Protein AF-A0A553FFY0-F1 (afdb_monomer_lite)

pLDDT: mean 81.87, std 17.05, range [34.81, 98.12]

Radius of gyration: 21.77 Å; chains: 1; bounding box: 50×38×56 Å

Foldseek 3Di:
DDDQFPFDQKDWDWDQDPVRWIWIKIWGADGPGDIDIDTQDTHPDPVVVVVSVVVSVPVSCPPPDDDDDDDDDDDDDQPCDPVRRDPPPDDDPVVLLVVLVVVCVVVVVCVVVVNPPVVSVVSSCCVVDVHDD

Sequence (133 aa):
MFSSLIFVSPYIRTVKTASGAMAVQVVFSERKGAKRMKHIGSAHSESELALLRAEAQRIVDGDQLAMDFGEATHTPPATGSVSNPLPVVGQRAGYLLDCIDACFNELGLAAATGDDQVFRDLVRARLINPGSK

Secondary structure (DSSP, 8-state):
-------PPPEEEEEE-TTS-EEEEEEEE-TTS-EEEEEEEEESSHHHHHHHHHHHHHHHHTT-------------SS-SBTTB---------HHHHHHHHHHHHHTTHHHHTTT-HHHHHHHHHHHHS----

Structure (mmCIF, N/CA/C/O backbone):
data_AF-A0A553FFY0-F1
#
_entry.id   AF-A0A553FFY0-F1
#
loop_
_atom_site.group_PDB
_atom_site.id
_atom_site.type_symbol
_atom_site.label_atom_id
_atom_site.label_alt_id
_atom_site.label_comp_id
_atom_site.label_asym_id
_atom_site.label_entity_id
_atom_site.label_seq_id
_atom_site.pdbx_PDB_ins_code
_atom_site.Cartn_x
_atom_site.Cartn_y
_atom_site.Cartn_z
_atom_site.occupancy
_atom_site.B_iso_or_equiv
_atom_site.auth_seq_id
_atom_site.auth_comp_id
_atom_site.auth_asym_id
_atom_site.auth_atom_id
_atom_site.pdbx_PDB_model_num
ATOM 1 N N . MET A 1 1 ? 28.214 12.272 4.450 1.00 35.72 1 MET A N 1
ATOM 2 C CA . MET A 1 1 ? 27.477 11.776 5.635 1.00 35.72 1 MET A CA 1
ATOM 3 C C . MET A 1 1 ? 26.027 11.553 5.221 1.00 35.72 1 MET A C 1
ATOM 5 O O . MET A 1 1 ? 25.242 12.492 5.227 1.00 35.72 1 MET A O 1
ATOM 9 N N . PHE A 1 2 ? 25.688 10.352 4.749 1.00 34.81 2 PHE A N 1
ATOM 10 C CA . PHE A 1 2 ? 24.309 10.021 4.390 1.00 34.81 2 PHE A CA 1
ATOM 11 C C . PHE A 1 2 ? 23.550 9.711 5.681 1.00 34.81 2 PHE A C 1
ATOM 13 O O . PHE A 1 2 ? 23.726 8.652 6.274 1.00 34.81 2 PHE A O 1
ATOM 20 N N . SER A 1 3 ? 22.771 10.676 6.169 1.00 35.47 3 SER A N 1
ATOM 21 C CA . SER A 1 3 ? 21.815 10.420 7.243 1.00 35.47 3 SER A CA 1
ATOM 22 C C . SER A 1 3 ? 20.713 9.540 6.659 1.00 35.47 3 SER A C 1
ATOM 24 O O . SER A 1 3 ? 19.951 9.993 5.804 1.00 35.47 3 SER A O 1
ATOM 26 N N . SER A 1 4 ? 20.687 8.269 7.068 1.00 43.72 4 SER A N 1
ATOM 27 C CA . SER A 1 4 ? 19.585 7.352 6.787 1.00 43.72 4 SER A CA 1
ATOM 28 C C . SER A 1 4 ? 18.307 7.965 7.358 1.00 43.72 4 SER A C 1
ATOM 30 O O .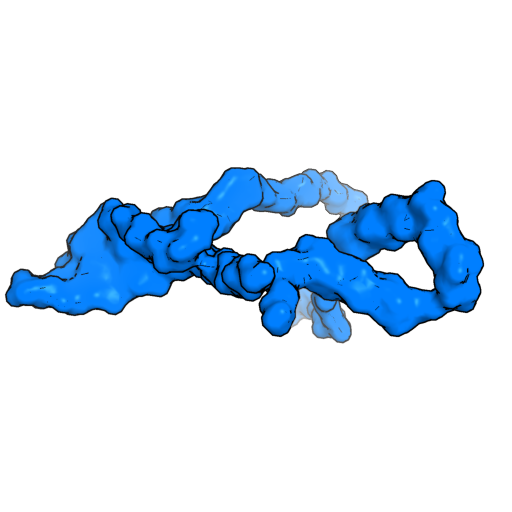 SER A 1 4 ? 18.106 8.036 8.572 1.00 43.72 4 SER A O 1
ATOM 32 N N . LEU A 1 5 ? 17.483 8.522 6.474 1.00 49.56 5 LEU A N 1
ATOM 33 C CA . LEU A 1 5 ? 16.193 9.084 6.826 1.00 49.56 5 LEU A CA 1
ATOM 34 C C . LEU A 1 5 ? 15.222 7.907 6.951 1.00 49.56 5 LEU A C 1
ATOM 36 O O . LEU A 1 5 ? 14.652 7.457 5.961 1.00 49.56 5 LEU A O 1
ATOM 40 N N . ILE A 1 6 ? 15.069 7.374 8.162 1.00 50.78 6 ILE A N 1
ATOM 41 C CA . ILE A 1 6 ? 14.092 6.320 8.436 1.00 50.78 6 ILE A CA 1
ATOM 42 C C . ILE A 1 6 ? 12.696 6.944 8.301 1.00 50.78 6 ILE A C 1
ATOM 44 O O . ILE A 1 6 ? 12.224 7.638 9.202 1.00 50.78 6 ILE A O 1
ATOM 48 N N . PHE A 1 7 ? 12.056 6.737 7.152 1.00 54.41 7 PHE A N 1
ATOM 49 C CA . PHE A 1 7 ? 10.639 7.024 6.964 1.00 54.41 7 PHE A CA 1
ATOM 50 C C . PHE A 1 7 ? 9.852 5.833 7.518 1.00 54.41 7 PHE A C 1
ATOM 52 O O . PHE A 1 7 ? 9.934 4.729 6.989 1.00 54.41 7 PHE A O 1
ATOM 59 N N . VAL A 1 8 ? 9.147 6.035 8.629 1.00 66.06 8 VAL A N 1
ATOM 60 C CA . VAL A 1 8 ? 8.255 5.029 9.224 1.00 66.06 8 VAL A CA 1
ATOM 61 C C . VAL A 1 8 ? 6.829 5.331 8.775 1.00 66.06 8 VAL A C 1
ATOM 63 O O . VAL A 1 8 ? 6.349 6.452 8.972 1.00 66.06 8 VAL A O 1
ATOM 66 N N . SER A 1 9 ? 6.144 4.343 8.202 1.00 76.69 9 SER A N 1
ATOM 67 C CA . SER A 1 9 ? 4.727 4.462 7.846 1.00 76.69 9 SER A CA 1
ATOM 68 C C . SER A 1 9 ? 3.890 4.897 9.059 1.00 76.69 9 SER A C 1
ATOM 70 O O . SER A 1 9 ? 4.204 4.496 10.188 1.00 76.69 9 SER A O 1
ATOM 72 N N . PRO A 1 10 ? 2.846 5.726 8.870 1.00 87.56 10 PRO A N 1
ATOM 73 C CA . PRO A 1 10 ? 1.973 6.119 9.964 1.00 87.56 10 PRO A CA 1
ATOM 74 C C . PRO A 1 10 ? 1.387 4.892 10.662 1.00 87.56 10 PRO A C 1
ATOM 76 O O . PRO A 1 10 ? 1.062 3.903 10.010 1.00 87.56 10 PRO A O 1
ATOM 79 N N . TYR A 1 11 ? 1.244 4.943 11.983 1.00 89.88 11 TYR A N 1
ATOM 80 C CA . TYR A 1 11 ? 0.650 3.838 12.734 1.00 89.88 11 TYR A CA 1
ATOM 81 C C . TYR A 1 11 ? -0.263 4.334 13.848 1.00 89.88 11 TYR A C 1
ATOM 83 O O . TYR A 1 11 ? -0.083 5.424 14.402 1.00 89.88 11 TYR A O 1
ATOM 91 N N . ILE A 1 12 ? -1.247 3.503 14.185 1.00 94.38 12 ILE A N 1
ATOM 92 C CA . ILE A 1 12 ? -2.189 3.754 15.273 1.00 94.38 12 ILE A CA 1
ATOM 93 C C . ILE A 1 12 ? -1.570 3.257 16.574 1.00 94.38 12 ILE A C 1
ATOM 95 O O . ILE A 1 12 ? -1.091 2.127 16.659 1.00 94.38 12 ILE A O 1
ATOM 99 N N . ARG A 1 13 ? -1.633 4.076 17.620 1.00 94.56 13 ARG A N 1
ATOM 100 C CA . ARG A 1 13 ? -1.345 3.648 18.987 1.00 94.56 13 ARG A CA 1
ATOM 101 C C . ARG A 1 13 ? -2.534 3.914 19.892 1.00 94.56 13 ARG A C 1
ATOM 103 O O . ARG A 1 13 ? -3.239 4.911 19.739 1.00 94.56 13 ARG A O 1
ATOM 110 N N . THR A 1 14 ? -2.711 3.034 20.868 1.00 96.00 14 THR A N 1
ATOM 111 C CA . THR A 1 14 ? -3.730 3.173 21.908 1.00 96.00 14 THR A CA 1
ATOM 112 C C . THR A 1 14 ? -3.074 3.212 23.274 1.00 96.00 14 THR A C 1
ATOM 114 O O . THR A 1 14 ? -2.277 2.329 23.588 1.00 96.00 14 THR A O 1
ATOM 117 N N . VAL A 1 15 ? -3.400 4.221 24.079 1.00 95.19 15 VAL A N 1
ATOM 118 C CA . VAL A 1 15 ? -2.791 4.441 25.397 1.00 95.19 15 VAL A CA 1
ATOM 119 C C . VAL A 1 15 ? -3.864 4.636 26.460 1.00 95.19 15 VAL A C 1
ATOM 121 O O . VAL A 1 15 ? -4.868 5.302 26.218 1.00 95.19 15 VAL A O 1
ATOM 124 N N . LYS A 1 16 ? -3.651 4.062 27.645 1.00 95.56 16 LYS A N 1
ATOM 125 C CA . LYS A 1 16 ? -4.537 4.268 28.794 1.00 95.56 16 LYS A CA 1
ATOM 126 C C . LYS A 1 16 ? -4.224 5.617 29.438 1.00 95.56 16 LYS A C 1
ATOM 128 O O . LYS A 1 16 ? -3.069 5.890 29.760 1.00 95.56 16 LYS A O 1
ATOM 133 N N . THR A 1 17 ? -5.230 6.468 29.596 1.00 92.88 17 THR A N 1
ATOM 134 C CA . THR A 1 17 ? -5.084 7.792 30.209 1.00 92.88 17 THR A CA 1
ATOM 135 C C . THR A 1 17 ? -5.217 7.715 31.731 1.00 92.88 17 THR A C 1
ATOM 137 O O . THR A 1 17 ? -5.705 6.728 32.284 1.00 92.88 17 THR A O 1
ATOM 140 N N . ALA A 1 18 ? -4.827 8.790 32.424 1.00 88.19 18 ALA A N 1
ATOM 141 C CA . ALA A 1 18 ? -4.984 8.905 33.877 1.00 88.19 18 ALA A CA 1
ATOM 142 C C . ALA A 1 18 ? -6.454 8.823 34.339 1.00 88.19 18 ALA A C 1
ATOM 144 O O . ALA A 1 18 ? -6.719 8.380 35.450 1.00 88.19 18 ALA A O 1
ATOM 145 N N . SER A 1 19 ? -7.409 9.198 33.479 1.00 86.31 19 SER A N 1
ATOM 146 C CA . SER A 1 19 ? -8.850 9.089 33.744 1.00 86.31 19 SER A CA 1
ATOM 147 C C . SER A 1 19 ? -9.425 7.688 33.492 1.00 86.31 19 SER A C 1
ATOM 149 O O . SER A 1 19 ? -10.624 7.485 33.648 1.00 86.31 19 SER A O 1
ATOM 151 N N . GLY A 1 20 ? -8.599 6.720 33.081 1.00 89.06 20 GLY A N 1
ATOM 152 C CA . GLY A 1 20 ? -9.030 5.356 32.765 1.00 89.06 20 GLY A CA 1
ATOM 153 C C . GLY A 1 20 ? -9.577 5.164 31.347 1.00 89.06 20 GLY A C 1
ATOM 154 O O . GLY A 1 20 ? -9.857 4.027 30.976 1.00 89.06 20 GLY A O 1
ATOM 155 N N . ALA A 1 21 ? -9.675 6.230 30.548 1.00 94.06 21 ALA A N 1
ATOM 156 C CA . ALA A 1 21 ? -10.075 6.158 29.145 1.00 94.06 21 ALA A CA 1
ATOM 157 C C . ALA A 1 21 ? -8.950 5.598 28.253 1.00 94.06 21 ALA A C 1
ATOM 159 O O . ALA A 1 21 ? -7.767 5.634 28.604 1.00 94.06 21 ALA A O 1
ATOM 160 N N . MET A 1 22 ? -9.311 5.109 27.068 1.00 96.38 22 MET A N 1
ATOM 161 C CA . MET A 1 22 ? -8.373 4.639 26.048 1.00 96.38 22 MET A CA 1
ATOM 162 C C . MET A 1 22 ? -8.227 5.687 24.946 1.00 96.38 22 MET A C 1
ATOM 164 O O . MET A 1 22 ? -9.100 5.822 24.092 1.00 96.38 22 MET A O 1
ATOM 168 N N . ALA A 1 23 ? -7.116 6.421 24.939 1.00 96.12 23 ALA A N 1
ATOM 169 C CA . ALA A 1 23 ? -6.830 7.400 23.897 1.00 96.12 23 ALA A CA 1
ATOM 170 C C . ALA A 1 23 ? -6.288 6.721 22.634 1.00 96.12 23 ALA A C 1
ATOM 172 O O . ALA A 1 23 ? -5.337 5.937 22.698 1.00 96.12 23 ALA A O 1
ATOM 173 N N . VAL A 1 24 ? -6.866 7.062 21.483 1.00 97.19 24 VAL A N 1
ATOM 174 C CA . VAL A 1 24 ? -6.447 6.615 20.151 1.00 97.19 24 VAL A CA 1
ATOM 175 C C . VAL A 1 24 ? -5.712 7.750 19.450 1.00 97.19 24 VAL A C 1
ATOM 177 O O . VAL A 1 24 ? -6.183 8.889 19.384 1.00 97.19 24 VAL A O 1
ATOM 180 N N . GLN A 1 25 ? -4.520 7.447 18.946 1.00 96.38 25 GLN A N 1
ATOM 181 C CA . GLN A 1 25 ? -3.626 8.420 18.328 1.00 96.38 25 GLN A CA 1
ATOM 182 C C . GLN A 1 25 ? -3.012 7.833 17.060 1.00 96.38 25 GLN A C 1
ATOM 184 O O . GLN A 1 25 ? -2.671 6.652 17.025 1.00 96.38 25 GLN A O 1
ATOM 189 N N . VAL A 1 26 ? -2.809 8.674 16.049 1.00 94.12 26 VAL A N 1
ATOM 190 C CA . VAL A 1 26 ? -2.040 8.332 14.848 1.00 94.12 26 VAL A CA 1
ATOM 191 C C . VAL A 1 26 ? -0.682 9.013 14.933 1.00 94.12 26 VAL A C 1
ATOM 193 O O . VAL A 1 26 ? -0.594 10.230 15.117 1.00 94.12 26 VAL A O 1
ATOM 196 N N . VAL A 1 27 ? 0.385 8.227 14.827 1.00 91.56 27 VAL A N 1
ATOM 197 C CA . VAL A 1 27 ? 1.765 8.715 14.815 1.00 91.56 27 VAL A CA 1
ATOM 198 C C . VAL A 1 27 ? 2.252 8.754 13.376 1.00 91.56 27 VAL A C 1
ATOM 200 O O . VAL A 1 27 ? 2.285 7.729 12.708 1.00 91.56 27 VAL A O 1
ATOM 203 N N . PHE A 1 28 ? 2.670 9.931 12.929 1.00 87.06 28 PHE A N 1
ATOM 204 C CA . PHE A 1 28 ? 3.319 10.168 11.647 1.00 87.06 28 PHE A CA 1
ATOM 205 C C . PHE A 1 28 ? 4.820 10.326 11.873 1.00 87.06 28 PHE A C 1
ATOM 207 O O . PHE A 1 28 ? 5.240 11.010 12.813 1.00 87.06 28 PHE A O 1
ATOM 214 N N . SER A 1 29 ? 5.632 9.732 11.004 1.00 80.12 29 SER A N 1
ATOM 215 C CA . SER A 1 29 ? 7.036 10.119 10.899 1.00 80.12 29 SER A CA 1
ATOM 216 C C . SER A 1 29 ? 7.193 11.212 9.844 1.00 80.12 29 SER A C 1
ATOM 218 O O . SER A 1 29 ? 6.510 11.220 8.821 1.00 80.12 29 SER A O 1
ATOM 220 N N . GLU A 1 30 ? 8.077 12.163 10.114 1.00 70.38 30 GLU A N 1
ATOM 221 C CA . GLU A 1 30 ? 8.439 13.231 9.194 1.00 70.38 30 GLU A CA 1
ATOM 222 C C . GLU A 1 30 ? 9.900 13.093 8.766 1.00 70.38 30 GLU A C 1
ATOM 224 O O . GLU A 1 30 ? 10.718 12.400 9.387 1.00 70.38 30 GLU A O 1
ATOM 229 N N . ARG A 1 31 ? 10.248 13.784 7.675 1.00 63.03 31 ARG A N 1
ATOM 230 C CA . ARG A 1 31 ? 11.625 13.830 7.186 1.00 63.03 31 ARG A CA 1
ATOM 231 C C . ARG A 1 31 ? 12.544 14.341 8.306 1.00 63.03 31 ARG A C 1
ATOM 233 O O . ARG A 1 31 ? 12.260 15.373 8.901 1.00 63.03 31 ARG A O 1
ATOM 240 N N . LYS A 1 32 ? 13.664 13.642 8.539 1.00 71.19 32 LYS A N 1
ATOM 241 C CA . LYS A 1 32 ? 14.652 13.863 9.624 1.00 71.19 32 LYS A CA 1
ATOM 242 C C . LYS A 1 32 ? 14.273 13.286 11.001 1.00 71.19 32 LYS A C 1
ATOM 244 O O . LYS A 1 32 ? 14.866 13.674 12.000 1.00 71.19 32 LYS A O 1
ATOM 249 N N . GLY A 1 33 ? 13.333 12.337 11.063 1.00 68.06 33 GLY A N 1
ATOM 250 C CA . GLY A 1 33 ? 13.062 11.547 12.274 1.00 68.06 33 GLY A CA 1
ATOM 251 C C . GLY A 1 33 ? 12.164 12.232 13.309 1.00 68.06 33 GLY A C 1
ATOM 252 O O . GLY A 1 33 ? 11.923 11.667 14.378 1.00 68.06 33 GLY A O 1
ATOM 253 N N . ALA A 1 34 ? 11.635 13.418 12.999 1.00 73.50 34 ALA A N 1
ATOM 254 C CA . ALA A 1 34 ? 10.603 14.044 13.812 1.00 73.50 34 ALA A CA 1
ATOM 255 C C . ALA A 1 34 ? 9.323 13.192 13.777 1.00 73.50 34 ALA A C 1
ATOM 257 O O . ALA A 1 34 ? 8.966 12.618 12.747 1.00 73.50 34 ALA A O 1
ATOM 258 N N . LYS A 1 35 ? 8.640 13.083 14.920 1.00 84.06 35 LYS A N 1
ATOM 259 C CA . LYS A 1 35 ? 7.366 12.364 15.038 1.00 84.06 35 LYS A CA 1
ATOM 260 C C . LYS A 1 35 ? 6.263 13.372 15.311 1.00 84.06 35 LYS A C 1
ATOM 262 O O . LYS A 1 35 ? 6.289 14.041 16.341 1.00 84.06 35 LYS A O 1
ATOM 267 N N . ARG A 1 36 ? 5.282 13.444 14.415 1.00 87.50 36 ARG A N 1
ATOM 268 C CA . ARG A 1 36 ? 4.054 14.217 14.612 1.00 87.50 36 ARG A CA 1
ATOM 269 C C . ARG A 1 36 ? 2.951 13.275 15.056 1.00 87.50 36 ARG A C 1
ATOM 271 O O . ARG A 1 36 ? 2.835 12.161 14.561 1.00 87.50 36 ARG A O 1
ATOM 278 N N . MET A 1 37 ? 2.129 13.709 15.998 1.00 90.94 37 MET A N 1
ATOM 279 C CA . MET A 1 37 ? 1.056 12.890 16.546 1.00 90.94 37 MET A CA 1
ATOM 280 C C . MET A 1 37 ? -0.281 13.597 16.348 1.00 90.94 37 MET A C 1
ATOM 282 O O . MET A 1 37 ? -0.414 14.760 16.720 1.00 90.94 37 MET A O 1
ATOM 286 N N . LYS A 1 38 ? -1.273 12.895 15.799 1.00 93.88 38 LYS A N 1
ATOM 287 C CA . LYS A 1 38 ? -2.666 13.350 15.766 1.00 93.88 38 LYS A CA 1
ATOM 288 C C . LYS A 1 38 ? -3.461 12.582 16.814 1.00 93.88 38 LYS A C 1
ATOM 290 O O . LYS A 1 38 ? -3.490 11.354 16.800 1.00 93.88 38 LYS A O 1
ATOM 295 N N . HIS A 1 39 ? -4.095 13.311 17.722 1.00 95.31 39 HIS A N 1
ATOM 296 C CA . HIS A 1 39 ? -5.048 12.747 18.668 1.00 95.31 39 HIS A CA 1
ATOM 297 C C . HIS A 1 39 ? -6.408 12.593 17.985 1.00 95.31 39 HIS A C 1
ATOM 299 O O . HIS A 1 39 ? -6.882 13.547 17.374 1.00 95.31 39 HIS A O 1
ATOM 305 N N . ILE A 1 40 ? -6.993 11.396 18.057 1.00 95.81 40 ILE A N 1
ATOM 306 C CA . ILE A 1 40 ? -8.291 11.090 17.440 1.00 95.81 40 ILE A CA 1
ATOM 307 C C . ILE A 1 40 ? -9.405 11.221 18.480 1.00 95.81 40 ILE A C 1
ATOM 309 O O . ILE A 1 40 ? -10.398 11.893 18.239 1.00 95.81 40 ILE A O 1
ATOM 313 N N . GLY A 1 41 ? -9.203 10.659 19.673 1.00 95.19 41 GLY A N 1
ATOM 314 C CA . GLY A 1 41 ? -10.143 10.771 20.786 1.00 95.19 41 GLY A CA 1
ATOM 315 C C . GLY A 1 41 ? -9.812 9.814 21.928 1.00 95.19 41 GLY A C 1
ATOM 316 O O . GLY A 1 41 ? -8.888 9.007 21.814 1.00 95.19 41 GLY A O 1
ATOM 317 N N . SER A 1 42 ? -10.594 9.888 23.007 1.00 96.31 42 SER A N 1
ATOM 318 C CA . SER A 1 42 ? -10.519 8.984 24.161 1.00 96.31 42 SER A CA 1
ATOM 319 C C . SER A 1 42 ? -11.816 8.198 24.297 1.00 96.31 42 SER A C 1
ATOM 321 O O . SER A 1 42 ? -12.871 8.798 24.462 1.00 96.31 42 SER A O 1
ATOM 323 N N . ALA A 1 43 ? -11.729 6.873 24.241 1.00 95.44 43 ALA A N 1
ATOM 324 C CA . ALA A 1 43 ? -12.864 5.981 24.427 1.00 95.44 43 ALA A CA 1
ATOM 325 C C . ALA A 1 43 ? -13.069 5.644 25.906 1.00 95.44 43 ALA A C 1
ATOM 327 O O . ALA A 1 43 ? -12.118 5.279 26.605 1.00 95.44 43 ALA A O 1
ATOM 328 N N . HIS A 1 44 ? -14.319 5.706 26.351 1.00 94.19 44 HIS A N 1
ATOM 329 C CA . HIS A 1 44 ? -14.762 5.264 27.674 1.00 94.19 44 HIS A CA 1
ATOM 330 C C . HIS A 1 44 ? -15.468 3.901 27.634 1.00 94.19 44 HIS A C 1
ATOM 332 O O . HIS A 1 44 ? -15.743 3.316 28.681 1.00 94.19 44 HIS A O 1
ATOM 338 N N . SER A 1 45 ? -15.715 3.373 26.435 1.00 93.69 45 SER A N 1
ATOM 339 C CA . SER A 1 45 ? -16.314 2.064 26.181 1.00 93.69 45 SER A CA 1
ATOM 340 C C . SER A 1 45 ? -15.586 1.325 25.049 1.00 93.69 45 SER A C 1
ATOM 342 O O . SER A 1 45 ? -14.823 1.911 24.278 1.00 93.69 45 SER A O 1
ATOM 344 N N . GLU A 1 46 ? -15.803 0.015 24.937 1.00 90.44 46 GLU A N 1
ATOM 345 C CA . GLU A 1 46 ? -15.199 -0.798 23.872 1.00 90.44 46 GLU A CA 1
ATOM 346 C C . GLU A 1 46 ? -15.752 -0.446 22.480 1.00 90.44 46 GLU A C 1
ATOM 348 O O . GLU A 1 46 ? -15.006 -0.419 21.499 1.00 90.44 46 GLU A O 1
ATOM 353 N N . SER A 1 47 ? -17.038 -0.096 22.395 1.00 90.81 47 SER A N 1
ATOM 354 C CA . SER A 1 47 ? -17.681 0.338 21.151 1.00 90.81 47 SER A CA 1
ATOM 355 C C . SER A 1 47 ? -17.109 1.665 20.644 1.00 90.81 47 SER A C 1
ATOM 357 O O . SER A 1 47 ? -16.782 1.783 19.463 1.00 90.81 47 SER A O 1
ATOM 359 N N . GLU A 1 48 ? -16.905 2.643 21.530 1.00 92.62 48 GLU A N 1
ATOM 360 C CA . GLU A 1 48 ? -16.219 3.895 21.190 1.00 92.62 48 GLU A CA 1
ATOM 361 C C . GLU A 1 48 ? -14.784 3.644 20.721 1.00 92.62 48 GLU A C 1
ATOM 363 O O . GLU A 1 48 ? -14.328 4.257 19.756 1.00 92.62 48 GLU A O 1
ATOM 368 N N . LEU A 1 49 ? -14.072 2.711 21.362 1.00 94.00 49 LEU A N 1
ATOM 369 C CA . LEU A 1 49 ? -12.703 2.372 20.980 1.00 94.00 49 LEU A CA 1
ATOM 370 C C . LEU A 1 49 ? -12.638 1.806 19.556 1.00 94.00 49 LEU A C 1
ATOM 372 O O . LEU A 1 49 ? -11.727 2.158 18.803 1.00 94.00 49 LEU A O 1
ATOM 376 N N . ALA A 1 50 ? -13.594 0.954 19.179 1.00 92.69 50 ALA A N 1
ATOM 377 C CA . ALA A 1 50 ? -13.688 0.402 17.831 1.00 92.69 50 ALA A CA 1
ATOM 378 C C . ALA A 1 50 ? -13.937 1.497 16.780 1.00 92.69 50 ALA A C 1
ATOM 380 O O . ALA A 1 50 ? -13.255 1.526 15.754 1.00 92.69 50 ALA A O 1
ATOM 381 N N . LEU A 1 51 ? -14.844 2.438 17.063 1.00 95.50 51 LEU A N 1
ATOM 382 C CA . LEU A 1 51 ? -15.133 3.571 16.176 1.00 95.50 51 LEU A CA 1
ATOM 383 C C . LEU A 1 51 ? -13.911 4.480 15.990 1.00 95.50 51 LEU A C 1
ATOM 385 O O . LEU A 1 51 ? -13.539 4.789 14.857 1.00 95.50 51 LEU A O 1
ATOM 389 N N . LEU A 1 52 ? -13.239 4.851 17.085 1.00 95.94 52 LEU A N 1
ATOM 390 C CA . LEU A 1 52 ? -12.038 5.690 17.030 1.00 95.94 52 LEU A CA 1
ATOM 391 C C . LEU A 1 52 ? -10.880 4.995 16.304 1.00 95.94 52 LEU A C 1
ATOM 393 O O . LEU A 1 52 ? -10.109 5.651 15.604 1.00 95.94 52 LEU A O 1
ATOM 397 N N . ARG A 1 53 ? -10.747 3.668 16.434 1.00 95.06 53 ARG A N 1
ATOM 398 C CA . ARG A 1 53 ? -9.761 2.895 15.664 1.00 95.06 53 ARG A CA 1
ATOM 399 C C . ARG A 1 53 ? -10.088 2.860 14.177 1.00 95.06 53 ARG A C 1
ATOM 401 O O . ARG A 1 53 ? -9.174 3.034 13.381 1.00 95.06 53 ARG A O 1
ATOM 408 N N . ALA A 1 54 ? -11.353 2.682 13.801 1.00 92.25 54 ALA A N 1
ATOM 409 C CA . ALA A 1 54 ? -11.764 2.713 12.399 1.00 92.25 54 ALA A CA 1
ATOM 410 C C . ALA A 1 54 ? -11.495 4.087 11.762 1.00 92.25 54 ALA A C 1
ATOM 412 O O . ALA A 1 54 ? -10.998 4.174 10.641 1.00 92.25 54 ALA A O 1
ATOM 413 N N . GLU A 1 55 ? -11.752 5.175 12.490 1.00 92.88 55 GLU A N 1
ATOM 414 C CA . GLU A 1 55 ? -11.397 6.518 12.031 1.00 92.88 55 GLU A CA 1
ATOM 415 C C . GLU A 1 55 ? -9.881 6.716 11.914 1.00 92.88 55 GLU A C 1
ATOM 417 O O . GLU A 1 55 ? -9.402 7.227 10.901 1.00 92.88 55 GLU A O 1
ATOM 422 N N . ALA A 1 56 ? -9.118 6.280 12.919 1.00 93.12 56 ALA A N 1
ATOM 423 C CA . ALA A 1 56 ? -7.661 6.323 12.888 1.00 93.12 56 ALA A CA 1
ATOM 424 C C . ALA A 1 56 ? -7.086 5.520 11.708 1.00 93.12 56 ALA A C 1
ATOM 426 O O . ALA A 1 56 ? -6.113 5.962 11.101 1.00 93.12 56 ALA A O 1
ATOM 427 N N . GLN A 1 57 ? -7.709 4.391 11.354 1.00 89.75 57 GLN A N 1
ATOM 428 C CA . GLN A 1 57 ? -7.318 3.563 10.215 1.00 89.75 57 GLN A CA 1
ATOM 429 C C . GLN A 1 57 ? -7.487 4.312 8.895 1.00 89.75 57 GLN A C 1
ATOM 431 O O . GLN A 1 57 ? -6.520 4.414 8.152 1.00 89.75 57 GLN A O 1
ATOM 436 N N . ARG A 1 58 ? -8.630 4.976 8.673 1.00 87.25 58 ARG A N 1
ATOM 437 C CA . ARG A 1 58 ? -8.828 5.828 7.483 1.00 87.25 58 ARG A CA 1
ATOM 438 C C . ARG A 1 58 ? -7.749 6.903 7.338 1.00 87.25 58 ARG A C 1
ATOM 440 O O . ARG A 1 58 ? -7.337 7.234 6.236 1.00 87.25 58 ARG A O 1
ATOM 447 N N . ILE A 1 59 ? -7.275 7.455 8.455 1.00 87.56 59 ILE A N 1
ATOM 448 C CA . ILE A 1 59 ? -6.204 8.461 8.450 1.00 87.56 59 ILE A CA 1
ATOM 449 C C . ILE A 1 59 ? -4.840 7.839 8.110 1.00 87.56 59 ILE A C 1
ATOM 451 O O . ILE A 1 59 ? -4.012 8.510 7.495 1.00 87.56 59 ILE A O 1
ATOM 455 N N . VAL A 1 60 ? -4.584 6.598 8.533 1.00 86.88 60 VAL A N 1
ATOM 456 C CA . VAL A 1 60 ? -3.360 5.857 8.186 1.00 86.88 60 VAL A CA 1
ATOM 457 C C . VAL A 1 60 ? -3.359 5.455 6.713 1.00 86.88 60 VAL A C 1
ATOM 459 O O . VAL A 1 60 ? -2.324 5.595 6.065 1.00 86.88 60 VAL A O 1
ATOM 462 N N . ASP A 1 61 ? -4.507 5.024 6.192 1.00 80.88 61 ASP A N 1
ATOM 463 C CA . ASP A 1 61 ? -4.684 4.632 4.789 1.00 80.88 61 ASP A CA 1
ATOM 464 C C . ASP A 1 61 ? -4.545 5.842 3.835 1.00 80.88 61 ASP A C 1
ATOM 466 O O . ASP A 1 61 ? -4.122 5.702 2.687 1.00 80.88 61 ASP A O 1
ATOM 470 N N . GLY A 1 62 ? -4.802 7.060 4.331 1.00 75.88 62 GLY A N 1
ATOM 471 C CA . GLY A 1 62 ? -4.605 8.310 3.594 1.00 75.88 62 GLY A CA 1
ATOM 472 C C . GLY A 1 62 ? -5.598 8.490 2.441 1.00 75.88 62 GLY A C 1
ATOM 473 O O . GLY A 1 62 ? -6.724 8.009 2.504 1.00 75.88 62 GLY A O 1
ATOM 474 N N . ASP A 1 63 ? -5.177 9.176 1.372 1.00 59.97 63 ASP A N 1
AT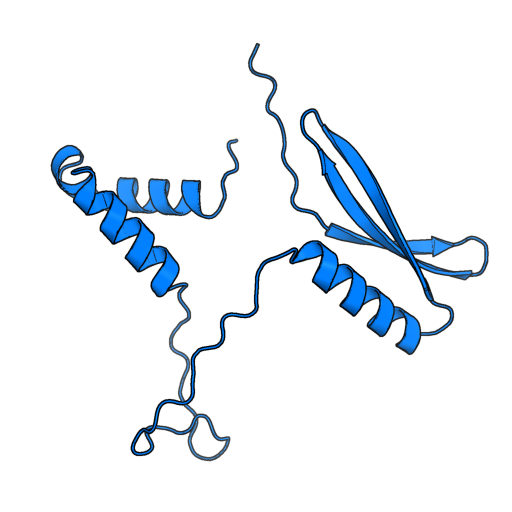OM 475 C CA . ASP A 1 63 ? -5.977 9.376 0.147 1.00 59.97 63 ASP A CA 1
ATOM 476 C C . ASP A 1 63 ? -5.959 8.147 -0.789 1.00 59.97 63 ASP A C 1
ATOM 478 O O . ASP A 1 63 ? -6.279 8.258 -1.976 1.00 59.97 63 ASP A O 1
ATOM 482 N N . GLN A 1 64 ? -5.565 6.961 -0.304 1.00 56.00 64 GLN A N 1
ATOM 483 C CA . GLN A 1 64 ? -5.754 5.737 -1.080 1.00 56.00 64 GLN A CA 1
ATOM 484 C C . GLN A 1 64 ? -7.255 5.448 -1.186 1.00 56.00 64 GLN A C 1
ATOM 486 O O . GLN A 1 64 ? -7.882 4.927 -0.266 1.00 56.00 64 GLN A O 1
ATOM 491 N N . LEU A 1 65 ? -7.839 5.819 -2.327 1.00 55.88 65 LEU A N 1
ATOM 492 C CA . LEU A 1 65 ? -9.213 5.477 -2.674 1.00 55.88 65 LEU A CA 1
ATOM 493 C C . LEU A 1 65 ? -9.369 3.952 -2.700 1.00 55.88 65 LEU A C 1
ATOM 495 O O . LEU A 1 65 ? -8.521 3.240 -3.244 1.00 55.88 65 LEU A O 1
ATOM 499 N N . ALA A 1 66 ? -10.479 3.459 -2.146 1.00 58.16 66 ALA A N 1
ATOM 500 C CA . ALA A 1 66 ? -10.901 2.082 -2.356 1.00 58.16 66 ALA A CA 1
ATOM 501 C C . ALA A 1 66 ? -11.001 1.826 -3.867 1.00 58.16 66 ALA A C 1
ATOM 503 O O . ALA A 1 66 ? -11.639 2.588 -4.595 1.00 58.16 66 ALA A O 1
ATOM 504 N N . MET A 1 67 ? -10.323 0.784 -4.340 1.00 51.25 67 MET A N 1
ATOM 505 C CA . MET A 1 67 ? -10.307 0.426 -5.753 1.00 51.25 67 MET A CA 1
ATOM 506 C C . MET A 1 67 ? -11.637 -0.256 -6.094 1.00 51.25 67 MET A C 1
ATOM 508 O O . MET A 1 67 ? -11.828 -1.430 -5.783 1.00 51.25 67 MET A O 1
ATOM 512 N N . ASP A 1 68 ? -12.572 0.507 -6.660 1.00 63.84 68 ASP A N 1
ATOM 513 C CA . ASP A 1 68 ? -13.875 0.019 -7.116 1.00 63.84 68 ASP A CA 1
ATOM 514 C C . ASP A 1 68 ? -13.735 -0.637 -8.498 1.00 63.84 68 ASP A C 1
ATOM 516 O O . ASP A 1 68 ? -13.435 0.025 -9.495 1.00 63.84 68 ASP A O 1
ATOM 520 N N . PHE A 1 69 ? -13.903 -1.958 -8.553 1.00 57.62 69 PHE A N 1
ATOM 521 C CA . PHE A 1 69 ? -13.949 -2.721 -9.797 1.00 57.62 69 PHE A CA 1
ATOM 522 C C . PHE A 1 69 ? -15.423 -2.904 -10.164 1.00 57.62 69 PHE A C 1
ATOM 524 O O . PHE A 1 69 ? -16.085 -3.761 -9.585 1.00 57.62 69 PHE A O 1
ATOM 531 N N . GLY A 1 70 ? -15.936 -2.082 -11.085 1.00 55.59 70 GLY A N 1
ATOM 532 C CA . GLY A 1 70 ? -17.354 -2.062 -11.468 1.00 55.59 70 GLY A CA 1
ATOM 533 C C . GLY A 1 70 ? -17.972 -3.434 -11.801 1.00 55.59 70 GLY A C 1
ATOM 534 O O . GLY A 1 70 ? -17.281 -4.419 -12.058 1.00 55.59 70 GLY A O 1
ATOM 535 N N . GLU A 1 71 ? -19.305 -3.491 -11.807 1.00 57.97 71 GLU A N 1
ATOM 536 C CA . GLU A 1 71 ? -20.086 -4.731 -11.908 1.00 57.97 71 GLU A CA 1
ATOM 537 C C . GLU A 1 71 ? -19.902 -5.437 -13.268 1.00 57.97 71 GLU A C 1
ATOM 539 O O . GLU A 1 71 ? -20.433 -5.021 -14.298 1.00 57.97 71 GLU A O 1
ATOM 544 N N . ALA A 1 72 ? -19.131 -6.528 -13.276 1.00 54.50 72 ALA A N 1
ATOM 545 C CA . ALA A 1 72 ? -18.923 -7.367 -14.451 1.00 54.50 72 ALA A CA 1
ATOM 546 C C . ALA A 1 72 ? -20.003 -8.459 -14.538 1.00 54.50 72 ALA A C 1
ATOM 548 O O . ALA A 1 72 ? -20.129 -9.304 -13.651 1.00 54.50 72 ALA A O 1
ATOM 549 N N . THR A 1 73 ? -20.775 -8.480 -15.627 1.00 52.19 73 THR A N 1
ATOM 550 C CA . THR A 1 73 ? -21.785 -9.519 -15.880 1.00 52.19 73 THR A CA 1
ATOM 551 C C . THR A 1 73 ? -21.105 -10.797 -16.390 1.00 52.19 73 THR A C 1
ATOM 553 O O . THR A 1 73 ? -20.596 -10.821 -17.509 1.00 52.19 73 THR A O 1
ATOM 556 N N . HIS A 1 74 ? -21.100 -11.875 -15.595 1.00 46.84 74 HIS A N 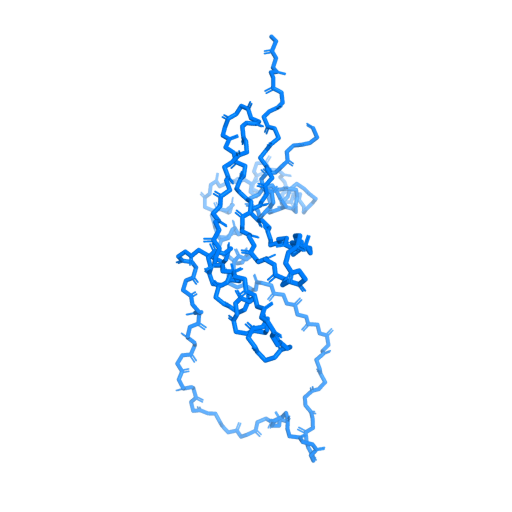1
ATOM 557 C CA . HIS A 1 74 ? -20.524 -13.172 -15.982 1.00 46.84 74 HIS A CA 1
ATOM 558 C C . HIS A 1 74 ? -21.442 -14.360 -15.635 1.00 46.84 74 HIS A C 1
ATOM 560 O O . HIS A 1 74 ? -21.971 -14.456 -14.529 1.00 46.84 74 HIS A O 1
ATOM 566 N N . THR A 1 75 ? -21.588 -15.295 -16.585 1.00 52.25 75 THR A N 1
ATOM 567 C CA . THR A 1 75 ? -22.112 -16.667 -16.407 1.00 52.25 75 THR A CA 1
ATOM 568 C C . THR A 1 75 ? -21.415 -17.342 -15.223 1.00 52.25 75 THR A C 1
ATOM 570 O O . THR A 1 75 ? -20.186 -17.273 -15.191 1.00 52.25 75 THR A O 1
ATOM 573 N N . PRO A 1 76 ? -22.122 -17.982 -14.265 1.00 47.03 76 PRO A N 1
ATOM 574 C CA . PRO A 1 76 ? -21.567 -18.192 -12.934 1.00 47.03 76 PRO A CA 1
ATOM 575 C C . PRO A 1 76 ? -20.432 -19.225 -12.974 1.00 47.03 76 PRO A C 1
ATOM 577 O O . PRO A 1 76 ? -20.690 -20.412 -13.202 1.00 47.03 76 PRO A O 1
ATOM 580 N N . PRO A 1 77 ? -19.177 -18.807 -12.725 1.00 59.84 77 PRO A N 1
ATOM 581 C CA . PRO A 1 77 ? -18.113 -19.717 -12.325 1.00 59.84 77 PRO A CA 1
ATOM 582 C C . PRO A 1 77 ? -18.442 -20.231 -10.913 1.00 59.84 77 PRO A C 1
ATOM 584 O O . PRO A 1 77 ? -19.4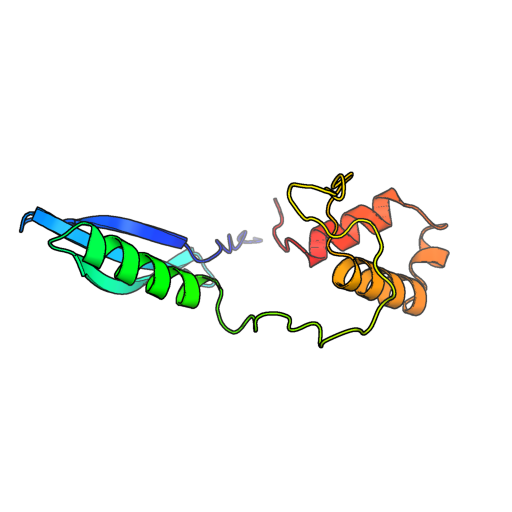95 -19.900 -10.361 1.00 59.84 77 PRO A O 1
ATOM 587 N N . ALA A 1 78 ? -17.555 -21.015 -10.286 1.00 60.56 78 ALA A N 1
ATOM 588 C CA . ALA A 1 78 ? -17.653 -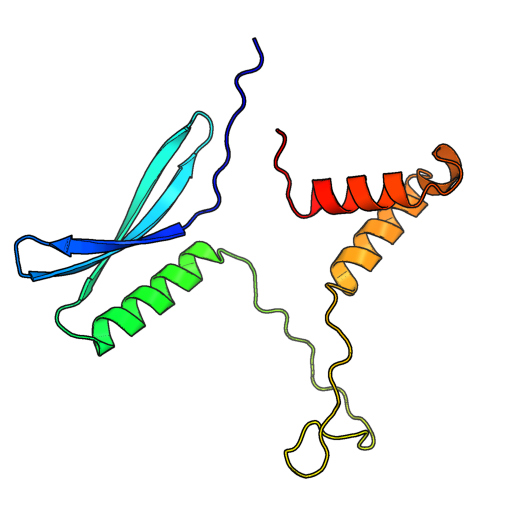21.221 -8.839 1.00 60.56 78 ALA A CA 1
ATOM 589 C C . ALA A 1 78 ? -17.943 -19.864 -8.161 1.00 60.56 78 ALA A C 1
ATOM 591 O O . ALA A 1 78 ? -17.270 -18.875 -8.435 1.00 60.56 78 ALA A O 1
ATOM 592 N N . THR A 1 79 ? -19.034 -19.773 -7.403 1.00 69.31 79 THR A N 1
ATOM 593 C CA . THR A 1 79 ? -19.637 -18.479 -7.031 1.00 69.31 79 THR A CA 1
ATOM 594 C C . THR A 1 79 ? -19.002 -17.873 -5.785 1.00 69.31 79 THR A C 1
ATOM 596 O O . THR A 1 79 ? -19.424 -16.814 -5.331 1.00 69.31 79 THR A O 1
ATOM 599 N N . GLY A 1 80 ? -18.034 -18.566 -5.176 1.00 67.00 80 GLY A N 1
ATOM 600 C CA . GLY A 1 80 ? -17.503 -18.188 -3.868 1.00 67.00 80 GLY A CA 1
ATOM 601 C C . GLY A 1 80 ? -18.530 -18.350 -2.740 1.00 67.00 80 GLY A C 1
ATOM 602 O O . GLY A 1 80 ? -18.291 -17.881 -1.631 1.00 67.00 80 GLY A O 1
ATOM 603 N N . SER A 1 81 ? -19.670 -19.004 -3.003 1.00 74.62 81 SER A N 1
ATOM 604 C CA . SER A 1 81 ? -20.690 -19.283 -1.992 1.00 74.62 81 SER A CA 1
ATOM 605 C C . SER A 1 81 ? -20.290 -20.484 -1.139 1.00 74.62 81 SER A C 1
ATOM 607 O O . SER A 1 81 ? -19.516 -21.338 -1.565 1.00 74.62 81 SER A O 1
ATOM 609 N N . VAL A 1 82 ? -20.882 -20.602 0.053 1.00 72.31 82 VAL A N 1
ATOM 610 C CA . VAL A 1 82 ? -20.671 -21.752 0.955 1.00 72.31 82 VAL A CA 1
ATOM 611 C C . VAL A 1 82 ? -20.953 -23.090 0.251 1.00 72.31 82 VAL A C 1
ATOM 613 O O . VAL A 1 82 ? -20.273 -24.079 0.502 1.00 72.31 82 VAL A O 1
ATOM 616 N N . SER A 1 83 ? -21.927 -23.112 -0.662 1.00 78.50 83 SER A N 1
ATOM 617 C CA . SER A 1 83 ? -22.313 -24.281 -1.462 1.00 78.50 83 SER A CA 1
ATOM 618 C C . SER A 1 83 ? -21.465 -24.515 -2.720 1.00 78.50 83 SER A C 1
ATOM 620 O O . SER A 1 83 ? -21.590 -25.572 -3.332 1.00 78.50 83 SER A O 1
ATOM 622 N N . ASN A 1 84 ? -20.639 -23.548 -3.129 1.00 75.75 84 ASN A N 1
ATOM 623 C CA . ASN A 1 84 ? -19.837 -23.591 -4.355 1.00 75.75 84 ASN A CA 1
ATOM 624 C C . ASN A 1 84 ? -18.581 -22.697 -4.209 1.00 75.75 84 ASN A C 1
ATOM 626 O O . ASN A 1 84 ? -18.486 -21.632 -4.840 1.00 75.75 84 ASN A O 1
ATOM 630 N N . PRO A 1 85 ? -17.649 -23.071 -3.310 1.00 72.44 85 PRO A N 1
ATOM 631 C CA . PRO A 1 85 ? -16.521 -22.224 -2.949 1.00 72.44 85 PRO A CA 1
ATOM 632 C C . PRO A 1 85 ? -15.502 -22.130 -4.089 1.00 72.44 85 PRO A C 1
ATOM 634 O O . PRO A 1 85 ? -15.160 -23.124 -4.725 1.00 72.44 85 PRO A O 1
ATOM 637 N N . LEU A 1 86 ? -14.969 -20.926 -4.304 1.00 78.94 86 LEU A N 1
ATOM 638 C CA . LEU A 1 86 ? -13.773 -20.708 -5.115 1.00 78.94 86 LEU A CA 1
ATOM 639 C C . LEU A 1 86 ? -12.546 -20.956 -4.231 1.00 78.94 86 LEU A C 1
ATOM 641 O O . LEU A 1 86 ? -12.314 -20.170 -3.307 1.00 78.94 86 LEU A O 1
ATOM 645 N N . PRO A 1 87 ? -11.749 -22.011 -4.472 1.00 75.38 87 PRO A N 1
ATOM 646 C CA . PRO A 1 87 ? -10.497 -22.172 -3.755 1.00 75.38 87 PRO A CA 1
ATOM 647 C C . PRO A 1 87 ? -9.552 -21.033 -4.154 1.00 75.38 87 PRO A C 1
ATOM 649 O O . PRO A 1 87 ? -9.103 -20.942 -5.297 1.00 75.38 87 PRO A O 1
ATOM 652 N N . VAL A 1 88 ? -9.249 -20.147 -3.205 1.00 78.81 88 VAL A N 1
ATOM 653 C CA . VAL A 1 88 ? -8.235 -19.106 -3.392 1.00 78.81 88 VAL A CA 1
ATOM 654 C C . VAL A 1 88 ? -6.867 -19.780 -3.336 1.00 78.81 88 VAL A C 1
ATOM 656 O O . VAL A 1 8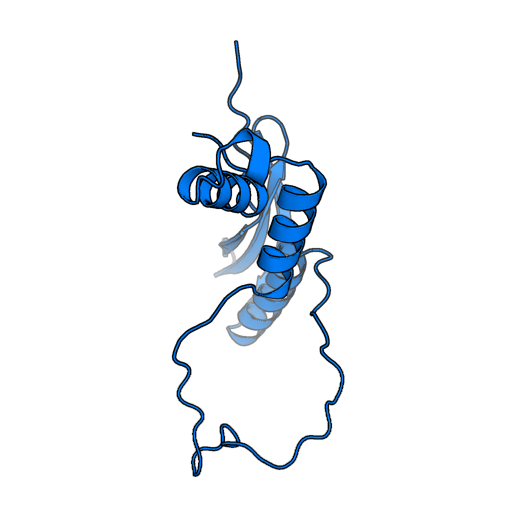8 ? -6.341 -20.060 -2.263 1.00 78.81 88 VAL A O 1
ATOM 659 N N . VAL A 1 89 ? -6.296 -20.062 -4.506 1.00 82.94 89 VAL A N 1
ATOM 660 C CA . VAL A 1 89 ? -4.957 -20.666 -4.647 1.00 82.94 89 VAL A CA 1
ATOM 661 C C . VAL A 1 89 ? -3.820 -19.657 -4.447 1.00 82.94 89 VAL A C 1
ATOM 663 O O . VAL A 1 89 ? -2.660 -20.044 -4.330 1.00 82.94 89 VAL A O 1
ATOM 666 N N . GLY A 1 90 ? -4.144 -18.363 -4.383 1.00 77.69 90 GLY A N 1
ATOM 667 C CA . GLY A 1 90 ? -3.198 -17.291 -4.100 1.00 77.69 90 GLY A CA 1
ATOM 668 C C . GLY A 1 90 ? -3.812 -15.904 -4.279 1.00 77.69 90 GLY A C 1
ATOM 669 O O . GLY A 1 90 ? -4.906 -15.753 -4.820 1.00 77.69 90 GLY A O 1
ATOM 670 N N . GLN A 1 91 ? -3.087 -14.883 -3.826 1.00 81.75 91 GLN A N 1
ATOM 671 C CA . GLN A 1 91 ? -3.432 -13.472 -4.005 1.00 81.75 91 GLN A CA 1
ATOM 672 C C . GLN A 1 91 ? -2.199 -12.721 -4.517 1.00 81.75 91 GLN A C 1
ATOM 674 O O . GLN A 1 91 ? -1.087 -12.959 -4.046 1.00 81.75 91 GLN A O 1
ATOM 679 N N . ARG A 1 92 ? -2.385 -11.818 -5.488 1.00 84.12 92 ARG A N 1
ATOM 680 C CA . ARG A 1 92 ? -1.320 -10.954 -6.020 1.00 84.12 92 ARG A CA 1
ATOM 681 C C . ARG A 1 92 ? -1.843 -9.545 -6.276 1.00 84.12 92 ARG A C 1
ATOM 683 O O . ARG A 1 92 ? -2.994 -9.381 -6.676 1.00 84.12 92 ARG A O 1
ATOM 690 N N . ALA A 1 93 ? -0.979 -8.543 -6.141 1.00 87.50 93 ALA A N 1
ATOM 691 C CA . ALA A 1 93 ? -1.265 -7.168 -6.549 1.00 87.50 93 ALA A CA 1
ATOM 692 C C . ALA A 1 93 ? -1.148 -7.017 -8.082 1.00 87.50 93 ALA A C 1
ATOM 694 O O . ALA A 1 93 ? -0.246 -6.344 -8.570 1.00 87.50 93 ALA A O 1
ATOM 695 N N . GLY A 1 94 ? -2.024 -7.697 -8.837 1.00 90.25 94 GLY A N 1
ATOM 696 C CA . GLY A 1 94 ? -1.915 -7.887 -10.294 1.00 90.25 94 GLY A CA 1
ATOM 697 C C . GLY A 1 94 ? -1.678 -6.592 -11.069 1.00 90.25 94 GLY A C 1
ATOM 698 O O . GLY A 1 94 ? -0.600 -6.413 -11.615 1.00 90.25 94 GLY A O 1
ATOM 699 N N . TYR A 1 95 ? -2.622 -5.651 -11.015 1.00 94.25 95 TYR A N 1
ATOM 700 C CA . TYR A 1 95 ? -2.518 -4.378 -11.740 1.00 94.25 95 TYR A CA 1
ATOM 701 C C . TYR A 1 95 ? -1.272 -3.555 -11.392 1.00 94.25 95 TYR A C 1
ATOM 703 O O . TYR A 1 95 ? -0.689 -2.919 -12.265 1.00 94.25 95 TYR A O 1
ATOM 711 N N . LEU A 1 96 ? -0.848 -3.566 -10.125 1.00 92.88 96 LEU A N 1
ATOM 712 C CA . LEU A 1 96 ? 0.358 -2.861 -9.697 1.00 92.88 96 LEU A CA 1
ATOM 713 C C . LEU A 1 96 ? 1.609 -3.483 -10.325 1.00 92.88 96 LEU A C 1
ATOM 715 O O . LEU A 1 96 ? 2.438 -2.765 -10.878 1.00 92.88 96 LEU A O 1
ATOM 719 N N . LEU A 1 97 ? 1.736 -4.808 -10.239 1.00 94.69 97 LEU A N 1
ATOM 720 C CA . LEU A 1 97 ? 2.874 -5.536 -10.797 1.00 94.69 97 LEU A CA 1
ATOM 721 C C . LEU A 1 97 ? 2.908 -5.426 -12.324 1.00 94.69 97 LEU A C 1
ATOM 723 O O . LEU A 1 97 ? 3.963 -5.127 -12.875 1.00 94.69 97 LEU A O 1
ATOM 727 N N . ASP A 1 98 ? 1.755 -5.565 -12.979 1.00 95.44 98 ASP A N 1
ATOM 728 C CA . ASP A 1 98 ? 1.624 -5.461 -14.433 1.00 95.44 98 ASP A CA 1
ATOM 729 C C . ASP A 1 98 ? 2.000 -4.042 -14.921 1.00 95.44 98 ASP A C 1
ATOM 731 O O . ASP A 1 98 ? 2.707 -3.888 -15.916 1.00 95.44 98 ASP A O 1
ATOM 735 N N . CYS A 1 99 ? 1.604 -2.993 -14.188 1.00 97.12 99 CYS A N 1
ATOM 736 C CA . CYS A 1 99 ? 1.989 -1.607 -14.482 1.00 97.12 99 CYS A CA 1
ATOM 737 C C . CYS A 1 99 ? 3.501 -1.374 -14.323 1.00 97.12 99 CYS A C 1
ATOM 739 O O . CYS A 1 99 ? 4.138 -0.783 -15.198 1.00 97.12 99 CYS A O 1
ATOM 741 N N . ILE A 1 100 ? 4.096 -1.870 -13.232 1.00 95.56 100 ILE A N 1
ATOM 742 C CA . ILE A 1 100 ? 5.546 -1.780 -13.013 1.00 95.56 100 ILE A CA 1
ATOM 743 C C . ILE A 1 100 ? 6.298 -2.499 -14.140 1.00 95.56 100 ILE A C 1
ATOM 745 O O . ILE A 1 100 ? 7.286 -1.966 -14.643 1.00 95.56 100 ILE A O 1
ATOM 749 N N . ASP A 1 101 ? 5.825 -3.670 -14.565 1.00 96.00 101 ASP A N 1
ATOM 750 C CA . ASP A 1 101 ? 6.444 -4.440 -15.643 1.00 96.00 101 ASP A CA 1
ATOM 751 C C . ASP A 1 101 ? 6.341 -3.757 -17.000 1.00 96.00 101 ASP A C 1
ATOM 753 O O . ASP A 1 101 ? 7.320 -3.750 -17.747 1.00 96.00 101 ASP A O 1
ATOM 757 N N . ALA A 1 102 ? 5.187 -3.161 -17.310 1.00 97.69 102 ALA A N 1
ATOM 758 C CA . ALA A 1 102 ? 5.006 -2.384 -18.527 1.00 97.69 102 ALA A CA 1
ATOM 759 C C . ALA A 1 102 ? 6.024 -1.236 -18.586 1.00 97.69 102 ALA A C 1
ATOM 761 O O . ALA A 1 102 ? 6.776 -1.135 -19.552 1.00 97.69 102 ALA A O 1
ATOM 762 N N . CYS A 1 103 ? 6.141 -0.447 -17.514 1.00 97.44 103 CYS A N 1
ATOM 763 C CA . CYS A 1 103 ? 7.143 0.615 -17.412 1.00 97.44 103 CYS A CA 1
ATOM 764 C C . CYS A 1 103 ? 8.580 0.079 -17.494 1.00 97.44 103 CYS A C 1
ATOM 766 O O . CYS A 1 103 ? 9.423 0.669 -18.164 1.00 97.44 103 CYS A O 1
ATOM 768 N N . PHE A 1 104 ? 8.880 -1.042 -16.832 1.00 97.50 104 PHE A N 1
ATOM 769 C CA . PHE A 1 104 ? 10.204 -1.666 -16.869 1.00 97.50 104 PHE A CA 1
ATOM 770 C C . PHE A 1 104 ? 10.603 -2.072 -18.298 1.00 97.50 104 PHE A C 1
ATOM 772 O O . PHE A 1 104 ? 11.755 -1.894 -18.699 1.00 97.50 104 PHE A O 1
ATOM 779 N N . ASN A 1 105 ? 9.648 -2.583 -19.077 1.00 97.19 105 ASN A N 1
ATOM 780 C CA . ASN A 1 105 ? 9.861 -2.974 -20.467 1.00 97.19 105 ASN A CA 1
ATOM 781 C C . ASN A 1 105 ? 9.968 -1.755 -21.399 1.00 97.19 105 ASN A C 1
ATOM 783 O O . ASN A 1 105 ? 10.892 -1.705 -22.206 1.00 97.19 105 ASN A O 1
ATOM 787 N N . GLU A 1 106 ? 9.089 -0.760 -21.250 1.00 98.12 106 GLU A N 1
ATOM 788 C CA . GLU A 1 106 ? 9.114 0.509 -22.005 1.00 98.12 106 GLU A CA 1
ATOM 789 C C . GLU A 1 106 ? 10.432 1.274 -21.809 1.00 98.12 106 GLU A C 1
ATOM 791 O O . GLU A 1 106 ? 10.994 1.824 -22.752 1.00 98.12 106 GLU A O 1
ATOM 796 N N . LEU A 1 107 ? 10.991 1.248 -20.595 1.00 97.50 107 LEU A N 1
ATOM 797 C CA . LEU A 1 107 ? 12.301 1.836 -20.295 1.00 97.50 107 LEU A CA 1
ATOM 798 C C . LEU A 1 107 ? 13.482 1.033 -20.873 1.00 97.50 107 LEU A C 1
ATOM 800 O O . LEU A 1 107 ? 14.634 1.433 -20.704 1.00 97.50 107 LEU A O 1
ATOM 804 N N . GLY A 1 108 ? 13.228 -0.112 -21.512 1.00 97.50 108 GLY A N 1
ATOM 805 C CA . GLY A 1 108 ? 14.258 -0.989 -22.066 1.00 97.50 108 GLY A CA 1
ATOM 806 C C . GLY A 1 108 ? 15.084 -1.728 -21.009 1.00 97.50 108 GLY A C 1
ATOM 807 O O . GLY A 1 108 ? 16.106 -2.326 -21.349 1.00 97.50 108 GLY A O 1
ATOM 808 N N . LEU A 1 109 ? 14.663 -1.724 -19.738 1.00 97.06 109 LEU A N 1
ATOM 809 C CA . LEU A 1 109 ? 15.419 -2.355 -18.652 1.00 97.06 109 LEU A CA 1
ATOM 810 C C . LEU A 1 109 ? 15.489 -3.872 -18.825 1.00 97.06 109 LEU A C 1
ATOM 812 O O . LEU A 1 109 ? 16.530 -4.453 -18.547 1.00 97.06 109 LEU A O 1
ATOM 816 N N . ALA A 1 110 ? 14.440 -4.491 -19.374 1.00 96.75 110 ALA A N 1
ATOM 817 C CA . ALA A 1 110 ? 14.440 -5.915 -19.711 1.00 96.75 110 ALA A CA 1
ATOM 818 C C . ALA A 1 110 ? 15.578 -6.277 -20.672 1.00 96.75 110 ALA A C 1
ATOM 820 O O . ALA A 1 110 ? 16.314 -7.229 -20.436 1.00 96.75 110 ALA A O 1
ATOM 821 N N . ALA A 1 111 ? 15.783 -5.479 -21.721 1.00 96.88 111 ALA A N 1
ATOM 822 C CA . ALA A 1 111 ? 16.891 -5.693 -22.644 1.00 96.88 111 ALA A CA 1
ATOM 823 C C . ALA A 1 111 ? 18.245 -5.397 -21.978 1.00 96.88 111 ALA A C 1
ATOM 825 O O . ALA A 1 111 ? 19.191 -6.166 -22.134 1.00 96.88 111 ALA A O 1
ATOM 826 N N . ALA A 1 112 ? 18.334 -4.310 -21.203 1.00 97.56 112 ALA A N 1
ATOM 827 C CA . ALA A 1 112 ? 19.568 -3.885 -20.544 1.00 97.56 112 ALA A CA 1
ATOM 828 C C . ALA A 1 112 ? 20.085 -4.888 -19.498 1.00 97.56 112 ALA A C 1
ATOM 830 O O . ALA A 1 112 ? 21.292 -4.962 -19.272 1.00 97.56 112 ALA A O 1
ATOM 831 N N . THR A 1 113 ? 19.194 -5.657 -18.869 1.00 97.19 113 THR A N 1
ATOM 832 C CA . THR A 1 113 ? 19.548 -6.662 -17.856 1.00 97.19 113 THR A CA 1
ATOM 833 C C . THR A 1 113 ? 19.581 -8.088 -18.396 1.00 97.19 113 THR A C 1
ATOM 835 O O . THR A 1 113 ? 19.789 -9.014 -17.618 1.00 97.19 113 THR A O 1
ATOM 838 N N . GLY A 1 114 ? 19.369 -8.295 -19.702 1.00 96.50 114 GLY A N 1
ATOM 839 C CA . GLY A 1 114 ? 19.261 -9.642 -20.273 1.00 96.50 114 GLY A CA 1
ATOM 840 C C . GLY A 1 114 ? 18.074 -10.435 -19.711 1.00 96.50 114 GLY A C 1
ATOM 841 O O . GLY A 1 114 ? 18.184 -11.637 -19.501 1.00 96.50 114 GLY A O 1
ATOM 842 N N . ASP A 1 115 ? 16.972 -9.738 -19.432 1.00 95.62 115 ASP A N 1
ATOM 843 C CA . ASP A 1 115 ? 15.743 -10.236 -18.807 1.00 95.62 115 ASP A CA 1
ATOM 844 C C . ASP A 1 115 ? 15.951 -10.906 -17.436 1.00 95.62 115 ASP A C 1
ATOM 846 O O . ASP A 1 115 ? 15.256 -11.848 -17.058 1.00 95.62 115 ASP A O 1
ATOM 850 N N . ASP A 1 116 ? 16.912 -10.395 -16.656 1.00 97.38 116 ASP A N 1
ATOM 851 C CA . ASP A 1 116 ? 17.148 -10.834 -15.278 1.00 97.38 116 ASP A CA 1
ATOM 852 C C . ASP A 1 116 ? 15.903 -10.627 -14.392 1.00 97.38 116 ASP A C 1
ATOM 854 O O . ASP A 1 116 ? 15.552 -9.510 -13.984 1.00 97.38 116 ASP A O 1
ATOM 858 N N . GLN A 1 117 ? 15.255 -11.743 -14.058 1.00 95.56 117 GLN A N 1
ATOM 859 C CA . GLN A 1 117 ? 14.074 -11.785 -13.206 1.00 95.56 117 GLN A CA 1
ATOM 860 C C . GLN A 1 117 ? 14.360 -11.303 -11.777 1.00 95.56 117 GLN A C 1
ATOM 862 O O . GLN A 1 117 ? 13.521 -10.625 -11.184 1.00 95.56 117 GLN A O 1
ATOM 867 N N . VAL A 1 118 ? 15.542 -11.598 -11.226 1.00 96.44 118 VAL A N 1
ATOM 868 C CA . VAL A 1 118 ? 15.914 -11.186 -9.865 1.00 96.44 118 VAL A CA 1
ATOM 869 C C . VAL A 1 118 ? 16.038 -9.670 -9.807 1.00 96.44 118 VAL A C 1
ATOM 871 O O . VAL A 1 118 ? 15.526 -9.038 -8.882 1.00 96.44 118 VAL A O 1
ATOM 874 N N . PHE A 1 119 ? 16.661 -9.061 -10.817 1.00 95.38 119 PHE A N 1
ATOM 875 C CA . PHE A 1 119 ? 16.742 -7.607 -10.909 1.00 95.38 119 PHE A CA 1
ATOM 876 C C . PHE A 1 119 ? 15.351 -6.965 -11.010 1.00 95.38 119 PHE A C 1
ATOM 878 O O . PHE A 1 119 ? 15.061 -5.995 -10.304 1.00 95.38 119 PHE A O 1
ATOM 885 N N . ARG A 1 120 ? 14.461 -7.530 -11.835 1.00 95.81 120 ARG A N 1
ATOM 886 C CA . ARG A 1 120 ? 13.068 -7.074 -11.962 1.00 95.81 120 ARG A CA 1
ATOM 887 C C . ARG A 1 120 ? 12.324 -7.139 -10.624 1.00 95.81 120 ARG A C 1
ATOM 889 O O . ARG A 1 120 ? 11.660 -6.174 -10.240 1.00 95.81 120 ARG A O 1
ATOM 896 N N . ASP A 1 121 ? 12.485 -8.228 -9.877 1.00 94.75 121 ASP A N 1
ATOM 897 C CA . ASP A 1 121 ? 11.878 -8.399 -8.554 1.00 94.75 121 ASP A CA 1
ATOM 898 C C . ASP A 1 121 ? 12.436 -7.415 -7.519 1.00 94.75 121 ASP A C 1
ATOM 900 O O . ASP A 1 121 ? 11.675 -6.864 -6.720 1.00 94.75 121 ASP A O 1
ATOM 904 N N . LEU A 1 122 ? 13.734 -7.103 -7.571 1.00 93.62 122 LEU A N 1
ATOM 905 C CA . LEU A 1 122 ? 14.336 -6.070 -6.725 1.00 93.62 122 LEU A CA 1
ATOM 906 C C . LEU A 1 122 ? 13.788 -4.672 -7.037 1.00 93.62 122 LEU A C 1
ATOM 908 O O . LEU A 1 122 ? 13.523 -3.903 -6.110 1.00 93.62 122 LEU A O 1
ATOM 912 N N . VAL A 1 123 ? 13.571 -4.338 -8.313 1.00 93.38 123 VAL A N 1
ATOM 913 C CA . VAL A 1 123 ? 12.953 -3.062 -8.712 1.00 93.38 123 VAL A CA 1
ATOM 914 C C . VAL A 1 123 ? 11.509 -2.976 -8.221 1.00 93.38 123 VAL A C 1
ATOM 916 O O . VAL A 1 123 ? 11.146 -1.983 -7.587 1.00 93.38 123 VAL A O 1
ATOM 919 N N . ARG A 1 124 ? 10.701 -4.026 -8.426 1.00 93.44 124 ARG A N 1
ATOM 920 C CA . ARG A 1 124 ? 9.332 -4.109 -7.884 1.00 93.44 124 ARG A CA 1
ATOM 921 C C . ARG A 1 124 ? 9.333 -3.920 -6.369 1.00 93.44 124 ARG A C 1
ATOM 923 O O . ARG A 1 124 ? 8.618 -3.060 -5.860 1.00 93.44 124 ARG A O 1
ATOM 930 N N . ALA A 1 125 ? 10.182 -4.657 -5.652 1.00 91.94 125 ALA A N 1
ATOM 931 C CA . ALA A 1 125 ? 10.307 -4.546 -4.202 1.00 91.94 125 ALA A CA 1
ATOM 932 C C . ALA A 1 125 ? 10.682 -3.122 -3.766 1.00 91.94 125 ALA A C 1
ATOM 934 O O . ALA A 1 125 ? 10.128 -2.612 -2.793 1.00 91.94 125 ALA A O 1
ATOM 935 N N . ARG A 1 126 ? 11.574 -2.452 -4.508 1.00 89.25 126 ARG A N 1
ATOM 936 C CA . ARG A 1 126 ? 12.019 -1.085 -4.216 1.00 89.25 126 ARG A CA 1
ATOM 937 C C . ARG A 1 126 ? 10.935 -0.035 -4.429 1.00 89.25 126 ARG A C 1
ATOM 939 O O . ARG A 1 126 ? 10.903 0.948 -3.692 1.00 89.25 126 ARG A O 1
ATOM 946 N N . LEU A 1 127 ? 10.083 -0.228 -5.431 1.00 90.12 127 LEU A N 1
ATOM 947 C CA . LEU A 1 127 ? 8.962 0.664 -5.722 1.00 90.12 127 LEU A CA 1
ATOM 948 C C . LEU A 1 127 ? 7.808 0.458 -4.734 1.00 90.12 127 LEU A C 1
ATOM 950 O O . LEU A 1 127 ? 7.249 1.435 -4.244 1.00 90.12 127 LEU A O 1
ATOM 954 N N . ILE A 1 128 ? 7.482 -0.799 -4.417 1.00 88.88 128 ILE A N 1
ATOM 955 C CA . ILE A 1 128 ? 6.382 -1.159 -3.509 1.00 88.88 128 ILE A CA 1
ATOM 956 C C . ILE A 1 128 ? 6.725 -0.803 -2.062 1.00 88.88 128 ILE A C 1
ATOM 958 O O . ILE A 1 128 ? 5.889 -0.268 -1.339 1.00 88.88 128 ILE A O 1
ATOM 962 N N . ASN A 1 129 ? 7.955 -1.088 -1.635 1.00 83.56 129 ASN A N 1
ATOM 963 C CA . ASN A 1 129 ? 8.443 -0.747 -0.309 1.00 83.56 129 ASN A CA 1
ATOM 964 C C . ASN A 1 129 ? 9.713 0.113 -0.425 1.00 83.56 129 ASN A C 1
ATOM 966 O O . ASN A 1 129 ? 10.831 -0.417 -0.395 1.00 83.56 129 ASN A O 1
ATOM 970 N N . PRO A 1 130 ? 9.567 1.443 -0.558 1.00 73.94 130 PRO A N 1
ATOM 971 C CA . PRO A 1 130 ? 10.688 2.364 -0.696 1.00 73.94 130 PRO A CA 1
ATOM 972 C C . PRO A 1 130 ? 11.413 2.563 0.647 1.00 73.94 130 PRO A C 1
ATOM 974 O O . PRO A 1 130 ? 11.381 3.631 1.248 1.00 73.94 130 PRO A O 1
ATOM 977 N N . GLY A 1 131 ? 12.100 1.525 1.126 1.00 57.59 131 GLY A N 1
ATOM 978 C CA . GLY A 1 131 ? 12.918 1.542 2.339 1.00 57.59 131 GLY A CA 1
ATOM 979 C C . GLY A 1 131 ? 14.285 0.923 2.072 1.00 57.59 131 GLY A C 1
ATOM 980 O O . GLY A 1 131 ? 14.383 -0.230 1.667 1.00 57.59 131 GLY A O 1
ATOM 981 N N . SER A 1 132 ? 15.369 1.695 2.198 1.00 53.75 132 SER A N 1
ATOM 982 C CA . SER A 1 132 ? 16.742 1.146 2.202 1.00 53.75 132 SER A CA 1
ATOM 983 C C . SER A 1 132 ? 17.047 0.544 3.572 1.00 53.75 132 SER A C 1
ATOM 985 O O . SER A 1 132 ? 16.521 1.044 4.565 1.00 53.75 132 SER A O 1
ATOM 987 N N . LYS A 1 133 ? 17.929 -0.463 3.623 1.00 48.44 133 LYS A N 1
ATOM 988 C CA . LYS A 1 133 ? 18.793 -0.635 4.802 1.00 48.44 133 LYS A CA 1
ATOM 989 C C . LYS A 1 133 ? 19.551 0.662 5.085 1.00 48.44 133 LYS A C 1
ATOM 991 O O . LYS A 1 133 ? 19.924 1.334 4.093 1.00 48.44 133 LYS A O 1
#

Organism: NCBI:txid3139423